Protein AF-A0A524H2R6-F1 (afdb_monomer)

Solvent-accessible surface area (backbone atoms only — not comparable to full-atom values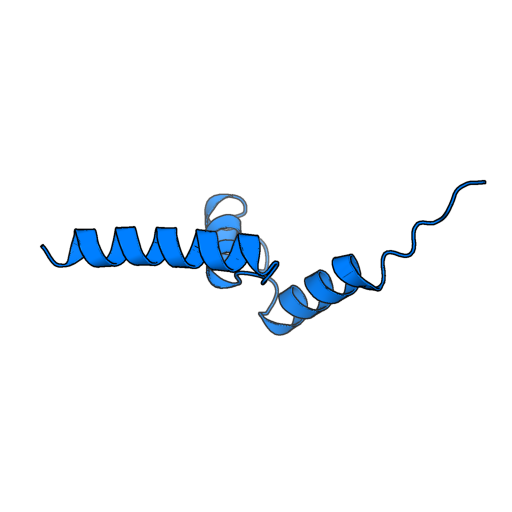): 4012 Å² total; per-residue (Å²): 125,70,67,63,54,54,55,52,50,55,52,51,51,53,51,52,28,62,76,68,72,50,86,58,62,70,60,49,52,52,48,41,54,73,77,42,76,85,61,90,75,74,51,72,66,54,51,49,49,53,51,50,40,66,73,73,60,64,64,77,79,73,76,126

Radius of gyration: 15.69 Å; Cα contacts (8 Å, |Δi|>4): 17; chains: 1; bounding box: 30×20×58 Å

Sequence (64 aa):
MRIELTAALRRGLQAVRRVAGMPDYAAYVEHRSRHHPGDPVATEREFYAEHVTARYTDSPTRCC

Structure (mmCIF, N/CA/C/O backbone):
data_AF-A0A524H2R6-F1
#
_entry.id   AF-A0A524H2R6-F1
#
loop_
_atom_site.group_PDB
_atom_site.id
_atom_site.type_symbol
_atom_site.label_atom_id
_atom_site.label_alt_id
_atom_site.label_comp_id
_atom_site.label_asym_id
_atom_site.label_entity_id
_atom_site.label_seq_id
_atom_site.pdbx_PDB_ins_code
_atom_site.Cartn_x
_atom_site.Cartn_y
_atom_site.Cartn_z
_atom_site.occupancy
_atom_site.B_iso_or_equiv
_atom_site.auth_seq_id
_atom_site.auth_comp_id
_atom_site.auth_asym_id
_atom_site.auth_atom_id
_atom_site.pdbx_PDB_model_num
ATOM 1 N N . MET A 1 1 ? 2.656 -4.824 -31.539 1.00 55.09 1 MET A N 1
ATOM 2 C CA . MET A 1 1 ? 3.837 -4.171 -30.921 1.00 55.09 1 MET A CA 1
ATOM 3 C C . MET A 1 1 ? 3.522 -3.168 -29.796 1.00 55.09 1 MET A C 1
ATOM 5 O O . MET A 1 1 ? 4.443 -2.764 -29.107 1.00 55.09 1 MET A O 1
ATOM 9 N N . ARG A 1 2 ? 2.260 -2.762 -29.554 1.00 58.72 2 ARG A N 1
ATOM 10 C CA . ARG A 1 2 ? 1.905 -1.858 -28.431 1.00 58.72 2 ARG A CA 1
ATOM 11 C C . ARG A 1 2 ? 1.685 -2.578 -27.086 1.00 58.72 2 ARG A C 1
ATOM 13 O O . ARG A 1 2 ? 1.892 -1.975 -26.043 1.00 58.72 2 ARG A O 1
ATOM 20 N N . ILE A 1 3 ? 1.318 -3.864 -27.120 1.00 59.97 3 ILE A N 1
ATOM 21 C CA . ILE A 1 3 ? 0.995 -4.679 -25.931 1.00 59.97 3 ILE A CA 1
ATOM 22 C C . ILE A 1 3 ? 2.255 -5.056 -25.123 1.00 59.97 3 ILE A C 1
ATOM 24 O O . ILE A 1 3 ? 2.258 -4.963 -23.895 1.00 59.97 3 ILE A O 1
ATOM 28 N N . GLU A 1 4 ? 3.366 -5.360 -25.800 1.00 61.25 4 GLU A N 1
ATOM 29 C CA . GLU A 1 4 ? 4.646 -5.681 -25.146 1.00 61.25 4 GLU A CA 1
ATOM 30 C C . GLU A 1 4 ? 5.204 -4.503 -24.336 1.00 61.25 4 GLU A C 1
ATOM 32 O O . GLU A 1 4 ? 5.678 -4.676 -23.211 1.00 61.25 4 GLU A O 1
ATOM 37 N N . LEU A 1 5 ? 5.066 -3.282 -24.866 1.00 67.06 5 LEU A N 1
ATOM 38 C CA . LEU A 1 5 ? 5.532 -2.064 -24.204 1.00 67.06 5 LEU A CA 1
ATOM 39 C C . LEU A 1 5 ? 4.780 -1.825 -22.886 1.00 67.06 5 LEU A C 1
ATOM 41 O O . LEU A 1 5 ? 5.391 -1.515 -21.866 1.00 67.06 5 LEU A O 1
ATOM 45 N N . THR A 1 6 ? 3.460 -2.041 -22.876 1.00 76.25 6 THR A N 1
ATOM 46 C CA . THR A 1 6 ? 2.640 -1.894 -21.664 1.00 76.25 6 THR A CA 1
ATOM 47 C C . THR A 1 6 ? 2.973 -2.933 -20.593 1.00 76.25 6 THR A C 1
ATOM 49 O O . THR A 1 6 ? 3.029 -2.600 -19.408 1.00 76.25 6 THR A O 1
ATOM 52 N N . ALA A 1 7 ? 3.260 -4.177 -20.988 1.00 75.75 7 ALA A N 1
ATOM 53 C CA . ALA A 1 7 ? 3.630 -5.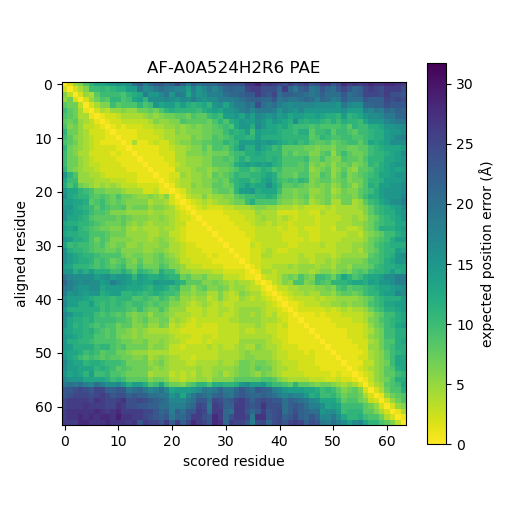236 -20.052 1.00 75.75 7 ALA A CA 1
ATOM 54 C C . ALA A 1 7 ? 5.025 -5.006 -19.441 1.00 75.75 7 ALA A C 1
ATOM 56 O O . ALA A 1 7 ? 5.215 -5.201 -18.238 1.00 75.75 7 ALA A O 1
ATOM 57 N N . ALA A 1 8 ? 5.992 -4.556 -20.247 1.00 77.81 8 ALA A N 1
ATOM 58 C CA . ALA A 1 8 ? 7.329 -4.198 -19.777 1.00 77.81 8 ALA A CA 1
ATOM 59 C C . ALA A 1 8 ? 7.298 -2.995 -18.818 1.00 77.81 8 ALA A C 1
ATOM 61 O O . ALA A 1 8 ? 7.876 -3.064 -17.733 1.00 77.81 8 ALA A O 1
ATOM 62 N N . LEU A 1 9 ? 6.543 -1.941 -19.151 1.00 81.62 9 LEU A N 1
ATOM 63 C CA . LEU A 1 9 ? 6.355 -0.774 -18.281 1.00 81.62 9 LEU A CA 1
ATOM 64 C C . LEU A 1 9 ? 5.706 -1.149 -16.945 1.00 81.62 9 LEU A C 1
ATOM 66 O O . LEU A 1 9 ? 6.180 -0.728 -15.892 1.00 81.62 9 LEU A O 1
ATOM 70 N N . ARG A 1 10 ? 4.668 -1.996 -16.956 1.00 79.19 10 ARG A N 1
ATOM 71 C CA . ARG A 1 10 ? 4.012 -2.460 -15.722 1.00 79.19 10 ARG A CA 1
ATOM 72 C C . ARG A 1 10 ? 4.969 -3.250 -14.825 1.00 79.19 10 ARG A C 1
ATOM 74 O O . ARG A 1 10 ? 4.883 -3.135 -13.604 1.00 79.19 10 ARG A O 1
ATOM 81 N N . ARG A 1 11 ? 5.875 -4.049 -15.399 1.00 80.25 11 ARG A N 1
ATOM 82 C CA . ARG A 1 11 ? 6.918 -4.769 -14.644 1.00 80.25 11 ARG A CA 1
ATOM 83 C C . ARG A 1 11 ? 7.976 -3.816 -14.080 1.00 80.25 11 ARG A C 1
ATOM 85 O O . ARG A 1 11 ? 8.324 -3.943 -12.909 1.00 80.25 11 ARG A O 1
ATOM 92 N N . GLY A 1 12 ? 8.422 -2.840 -14.870 1.00 84.00 12 GLY A N 1
ATOM 93 C CA . GLY A 1 12 ? 9.372 -1.813 -14.433 1.00 84.00 12 GLY A CA 1
ATOM 94 C C . GLY A 1 12 ? 8.827 -0.949 -13.294 1.00 84.00 12 GLY A C 1
ATOM 95 O O . GLY A 1 12 ? 9.493 -0.785 -12.277 1.00 84.00 12 GLY A O 1
ATOM 96 N N . LEU A 1 13 ? 7.582 -0.478 -13.403 1.00 81.50 13 LEU A N 1
ATOM 97 C CA . LEU A 1 13 ? 6.922 0.299 -12.348 1.00 81.50 13 LEU A CA 1
ATOM 98 C C . LEU A 1 13 ? 6.748 -0.505 -11.057 1.00 81.50 13 LEU A C 1
ATOM 100 O O . LEU A 1 13 ? 6.992 0.024 -9.977 1.00 81.50 13 LEU A O 1
ATOM 104 N N . GLN A 1 14 ? 6.394 -1.790 -11.151 1.00 79.44 14 GLN A N 1
ATOM 105 C CA . GLN A 1 14 ? 6.354 -2.669 -9.978 1.00 79.44 14 GLN A CA 1
ATOM 106 C C . GLN A 1 14 ? 7.735 -2.824 -9.328 1.00 79.44 14 GLN A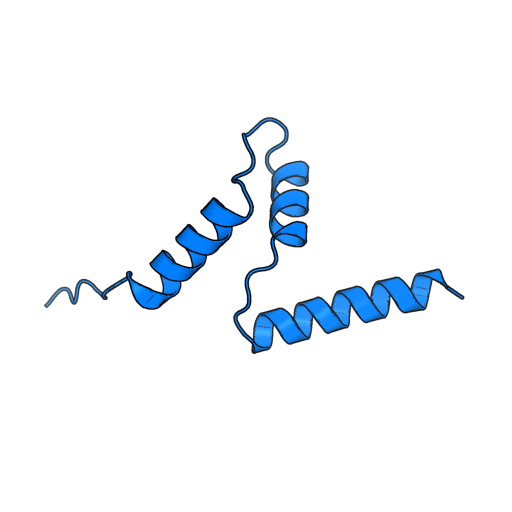 C 1
ATOM 108 O O . GLN A 1 14 ? 7.831 -2.810 -8.104 1.00 79.44 14 GLN A O 1
ATOM 113 N N . ALA A 1 15 ? 8.807 -2.948 -10.118 1.00 81.44 15 ALA A N 1
ATOM 114 C CA . ALA A 1 15 ? 10.166 -3.031 -9.587 1.00 81.44 15 ALA A CA 1
ATOM 115 C C . ALA A 1 15 ? 10.585 -1.728 -8.885 1.00 81.44 15 ALA A C 1
ATOM 117 O O . ALA A 1 15 ? 11.067 -1.773 -7.756 1.00 81.44 15 ALA A O 1
ATOM 118 N N . VAL A 1 16 ? 10.324 -0.571 -9.503 1.00 82.44 16 VAL A N 1
ATOM 119 C CA . VAL A 1 16 ? 10.611 0.746 -8.910 1.00 82.44 16 VAL A CA 1
ATOM 120 C C . VAL A 1 16 ? 9.830 0.950 -7.611 1.00 82.44 16 VAL A C 1
ATOM 122 O O . VAL A 1 16 ? 10.416 1.365 -6.616 1.00 82.44 16 VAL A O 1
ATOM 125 N N . ARG A 1 17 ? 8.537 0.602 -7.576 1.00 79.81 17 ARG A N 1
ATOM 126 C CA . ARG A 1 17 ? 7.706 0.712 -6.362 1.00 79.81 17 ARG A CA 1
ATOM 127 C C . ARG A 1 17 ? 8.221 -0.161 -5.222 1.00 79.81 17 ARG A C 1
ATOM 129 O O . ARG A 1 17 ? 8.271 0.309 -4.090 1.00 79.81 17 ARG A O 1
ATOM 136 N N . ARG A 1 18 ? 8.671 -1.388 -5.517 1.00 76.38 18 ARG A N 1
ATOM 137 C CA . ARG A 1 18 ? 9.295 -2.275 -4.518 1.00 76.38 18 ARG A CA 1
ATOM 138 C C . ARG A 1 18 ? 10.576 -1.676 -3.945 1.00 76.38 18 ARG A C 1
ATOM 140 O O . ARG A 1 18 ? 10.745 -1.691 -2.733 1.00 76.38 18 ARG A O 1
ATOM 147 N N . VAL A 1 19 ? 11.445 -1.120 -4.793 1.00 79.88 19 VAL A N 1
ATOM 148 C CA . VAL A 1 19 ? 12.693 -0.470 -4.349 1.00 79.88 19 VAL A CA 1
ATOM 149 C C . VAL A 1 19 ? 12.404 0.792 -3.533 1.00 79.88 19 VAL A C 1
ATOM 151 O O . VAL A 1 19 ? 13.038 1.021 -2.510 1.00 79.88 19 VAL A O 1
ATOM 154 N N . ALA A 1 20 ? 11.416 1.585 -3.946 1.00 77.94 20 ALA A N 1
ATOM 155 C CA . ALA A 1 20 ? 11.005 2.799 -3.245 1.00 77.94 20 ALA A CA 1
ATOM 156 C C . ALA A 1 20 ? 10.193 2.530 -1.961 1.00 77.94 20 ALA A C 1
ATOM 158 O O . ALA A 1 20 ? 9.906 3.467 -1.220 1.00 77.94 20 ALA A O 1
ATOM 159 N N . GLY A 1 21 ? 9.783 1.280 -1.702 1.00 74.81 21 GLY A N 1
ATOM 160 C CA . GLY A 1 21 ? 8.878 0.939 -0.598 1.00 74.81 21 GLY A CA 1
ATOM 161 C C . GLY A 1 21 ? 7.494 1.593 -0.722 1.00 74.81 21 GLY A C 1
ATOM 162 O O . GLY A 1 21 ? 6.843 1.854 0.292 1.00 74.81 21 GLY A O 1
ATOM 163 N N . MET A 1 22 ? 7.071 1.902 -1.951 1.00 76.62 22 MET A N 1
ATOM 164 C CA . MET A 1 22 ? 5.829 2.614 -2.239 1.00 76.62 22 MET A CA 1
ATOM 165 C C . MET A 1 22 ? 4.657 1.626 -2.374 1.00 76.62 22 MET A C 1
ATOM 167 O O . MET A 1 22 ? 4.780 0.647 -3.119 1.00 76.62 22 MET A O 1
ATOM 171 N N . PRO A 1 23 ? 3.519 1.878 -1.704 1.00 78.56 23 PRO A N 1
ATOM 172 C CA . PRO A 1 23 ? 2.342 1.022 -1.802 1.00 78.56 23 PRO A CA 1
ATOM 173 C C . PRO A 1 23 ? 1.689 1.127 -3.197 1.00 78.56 23 PRO A C 1
ATOM 175 O O . PRO A 1 23 ? 1.575 2.216 -3.757 1.00 78.56 23 PRO A O 1
ATOM 178 N N . ASP A 1 24 ? 1.269 -0.005 -3.780 1.00 84.19 24 ASP A N 1
ATOM 179 C CA . ASP A 1 24 ? 0.607 -0.075 -5.098 1.00 84.19 24 ASP A CA 1
ATOM 180 C C . ASP A 1 24 ? -0.869 -0.464 -4.936 1.00 84.19 24 ASP A C 1
ATOM 182 O O . ASP A 1 24 ? -1.216 -1.645 -4.853 1.00 84.19 24 ASP A O 1
ATOM 186 N N . TYR A 1 25 ? -1.740 0.547 -4.889 1.00 85.06 25 TYR A N 1
ATOM 187 C CA . TYR A 1 25 ? -3.174 0.348 -4.679 1.00 85.06 25 TYR A CA 1
ATOM 188 C C . TYR A 1 25 ? -3.825 -0.465 -5.806 1.00 85.06 25 TYR A C 1
ATOM 190 O O . TYR A 1 25 ? -4.609 -1.371 -5.545 1.00 85.06 25 TYR A O 1
ATOM 198 N N . ALA A 1 26 ? -3.456 -0.227 -7.067 1.00 83.12 26 ALA A N 1
ATOM 199 C CA . ALA A 1 26 ? -4.032 -0.964 -8.193 1.00 83.12 26 ALA A CA 1
ATOM 200 C C . ALA A 1 26 ? -3.681 -2.461 -8.136 1.00 83.12 26 ALA A C 1
ATOM 202 O O . ALA A 1 26 ? -4.523 -3.311 -8.430 1.00 83.12 26 ALA A O 1
ATOM 203 N N . ALA A 1 27 ? -2.450 -2.796 -7.734 1.00 82.94 27 ALA A N 1
ATOM 204 C CA . ALA A 1 27 ? -2.058 -4.183 -7.501 1.00 82.94 27 ALA A CA 1
ATOM 205 C C . ALA A 1 27 ? -2.804 -4.808 -6.307 1.00 82.94 27 ALA A C 1
ATOM 207 O O . ALA A 1 27 ? -3.193 -5.973 -6.392 1.00 82.94 27 ALA A O 1
ATOM 208 N N . TYR A 1 28 ? -3.041 -4.040 -5.236 1.00 84.88 28 TYR A N 1
ATOM 209 C CA . TYR A 1 28 ? -3.847 -4.469 -4.088 1.00 84.88 28 TYR A CA 1
ATOM 210 C C . TYR A 1 28 ? -5.291 -4.799 -4.492 1.00 84.88 28 TYR A C 1
ATOM 212 O O . TYR A 1 28 ? -5.761 -5.898 -4.198 1.00 84.88 28 TYR A O 1
ATOM 220 N N . VAL A 1 29 ? -5.968 -3.909 -5.226 1.00 85.94 29 VAL A N 1
ATOM 221 C CA . VAL A 1 29 ? -7.349 -4.134 -5.688 1.00 85.94 29 VAL A CA 1
ATOM 222 C C . VAL A 1 29 ? -7.434 -5.349 -6.611 1.00 85.94 29 VAL A C 1
ATOM 224 O O . VAL A 1 29 ? -8.315 -6.185 -6.439 1.00 85.94 29 VAL A O 1
ATOM 227 N N . GLU A 1 30 ? -6.504 -5.493 -7.559 1.00 86.19 30 GLU A N 1
ATOM 228 C CA . GLU A 1 30 ? -6.457 -6.659 -8.450 1.00 86.19 30 GLU A CA 1
ATOM 22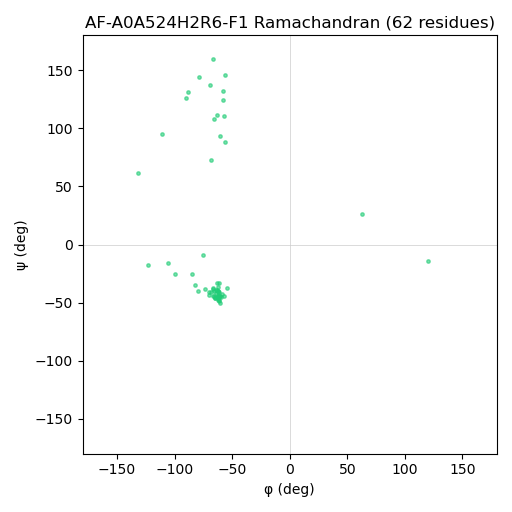9 C C . GLU A 1 30 ? -6.255 -7.961 -7.662 1.00 86.19 30 GLU A C 1
ATOM 231 O O . GLU A 1 30 ? -6.936 -8.956 -7.909 1.00 86.19 30 GLU A O 1
ATOM 236 N N . HIS A 1 31 ? -5.332 -7.966 -6.697 1.00 86.31 31 HIS A N 1
ATOM 237 C CA . HIS A 1 31 ? -5.088 -9.127 -5.848 1.00 86.31 31 HIS A CA 1
ATOM 238 C C . HIS A 1 31 ? -6.328 -9.482 -5.019 1.00 86.31 31 HIS A C 1
ATOM 240 O O . HIS A 1 31 ? -6.758 -10.636 -5.029 1.00 86.31 31 HIS A O 1
ATOM 246 N N . ARG A 1 32 ? -6.948 -8.488 -4.371 1.00 86.75 32 ARG A N 1
ATOM 247 C CA . ARG A 1 32 ? -8.188 -8.663 -3.604 1.00 86.75 32 ARG A CA 1
ATOM 248 C C . ARG A 1 32 ? -9.321 -9.169 -4.484 1.00 86.75 32 ARG A C 1
ATOM 250 O O . ARG A 1 32 ? -9.962 -10.140 -4.120 1.00 86.75 32 ARG A O 1
ATOM 257 N N . SER A 1 33 ? -9.509 -8.604 -5.672 1.00 85.75 33 SER A N 1
ATOM 258 C CA . SER A 1 33 ? -10.550 -9.046 -6.602 1.00 85.75 33 SER A CA 1
ATOM 259 C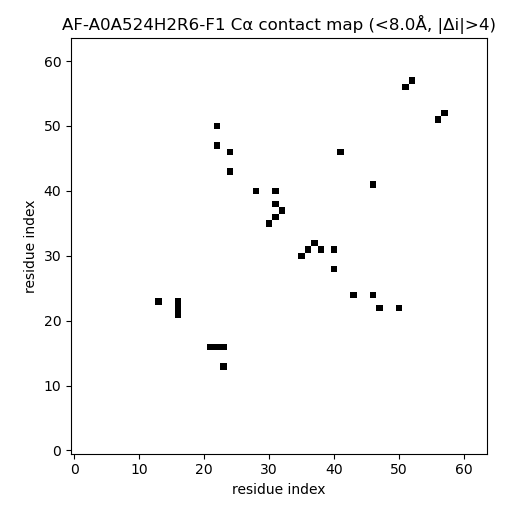 C . SER A 1 33 ? -10.353 -10.491 -7.073 1.00 85.75 33 SER A C 1
ATOM 261 O O . SER A 1 33 ? -11.343 -11.182 -7.301 1.00 85.75 33 SER A O 1
ATOM 263 N N . ARG A 1 34 ? -9.104 -10.955 -7.222 1.00 87.56 34 ARG A N 1
ATOM 264 C CA . ARG A 1 34 ? -8.794 -12.332 -7.647 1.00 87.56 34 ARG A CA 1
ATOM 265 C C . ARG A 1 34 ? -8.896 -13.357 -6.522 1.00 87.56 34 ARG A C 1
ATOM 267 O O . ARG A 1 34 ? -9.330 -14.475 -6.774 1.00 87.56 34 ARG A O 1
ATOM 274 N N . HIS A 1 35 ? -8.443 -13.005 -5.320 1.00 85.75 35 HIS A N 1
ATOM 275 C CA . HIS A 1 35 ? -8.319 -13.942 -4.196 1.00 85.75 35 HIS A CA 1
ATOM 276 C C . HIS A 1 35 ? -9.478 -13.857 -3.198 1.00 85.75 35 HIS A C 1
ATOM 278 O O . HIS A 1 35 ? -9.774 -14.841 -2.529 1.00 85.75 35 HIS A O 1
ATOM 284 N N . HIS A 1 36 ? -10.143 -12.705 -3.121 1.00 83.00 36 HIS A N 1
ATOM 285 C CA . HIS A 1 36 ? -11.241 -12.412 -2.201 1.00 83.00 36 HIS A CA 1
ATOM 286 C C . HIS A 1 36 ? -12.426 -11.777 -2.951 1.00 83.00 36 HIS A C 1
ATOM 288 O O . HIS A 1 36 ? -12.789 -10.625 -2.688 1.00 83.00 36 HIS A O 1
ATOM 294 N N . PRO A 1 37 ? -13.028 -12.484 -3.927 1.00 77.75 37 PRO A N 1
ATOM 295 C CA . PRO A 1 37 ? -14.195 -11.974 -4.632 1.00 77.75 37 PRO A CA 1
ATOM 296 C C . PRO A 1 37 ? -15.377 -11.858 -3.657 1.00 77.75 37 PRO A C 1
ATOM 298 O O . PRO A 1 37 ? -15.938 -12.864 -3.235 1.00 77.75 37 PRO A O 1
ATOM 301 N N . GLY A 1 38 ? -15.749 -10.627 -3.300 1.00 78.31 38 GLY A N 1
ATOM 302 C CA . GLY A 1 38 ? -16.897 -10.332 -2.433 1.00 78.31 38 GLY A CA 1
ATOM 303 C C . GLY A 1 38 ? -16.558 -9.587 -1.143 1.00 78.31 38 GLY A C 1
ATOM 304 O O . GLY A 1 38 ? -17.461 -9.020 -0.532 1.00 78.31 38 GLY A O 1
ATOM 305 N N . ASP A 1 39 ? -15.282 -9.514 -0.763 1.00 81.12 39 ASP A N 1
ATOM 306 C CA . ASP A 1 39 ? -14.884 -8.707 0.388 1.00 81.12 39 ASP A CA 1
ATOM 307 C C . ASP A 1 39 ? -14.819 -7.219 0.016 1.00 81.12 39 ASP A C 1
ATOM 309 O O . ASP A 1 39 ? -14.374 -6.873 -1.087 1.00 81.12 39 ASP A O 1
ATOM 313 N N . PRO A 1 40 ? -15.190 -6.309 0.937 1.00 81.00 40 PRO A N 1
ATOM 314 C CA . PRO A 1 40 ? -14.959 -4.889 0.738 1.00 81.00 40 PRO A CA 1
ATOM 315 C C . PRO A 1 40 ? -13.462 -4.634 0.529 1.00 81.00 40 PRO A C 1
ATOM 317 O O . PRO A 1 40 ? -12.592 -5.162 1.233 1.00 81.00 40 PRO A O 1
ATOM 320 N N . VAL A 1 41 ? -13.164 -3.851 -0.502 1.00 84.56 41 VAL A N 1
ATOM 321 C CA . VAL A 1 41 ? -11.817 -3.383 -0.816 1.00 84.56 41 VAL A CA 1
ATOM 322 C C . VAL A 1 41 ? -11.627 -2.061 -0.082 1.00 84.56 41 VAL A C 1
ATOM 324 O O . VAL A 1 41 ? -12.457 -1.163 -0.233 1.00 84.56 41 VAL A O 1
ATOM 327 N N . ALA A 1 42 ? -10.564 -1.957 0.720 1.00 84.81 42 ALA A N 1
ATOM 328 C CA . ALA A 1 42 ? -10.224 -0.719 1.413 1.00 84.81 42 ALA A CA 1
ATOM 329 C C . ALA A 1 42 ? -10.067 0.422 0.404 1.00 84.81 42 ALA A C 1
ATOM 331 O O . ALA A 1 42 ? -9.594 0.207 -0.713 1.00 84.81 42 ALA A O 1
ATOM 332 N N . THR A 1 43 ? -10.440 1.637 0.790 1.00 87.62 43 THR A N 1
ATOM 333 C CA . THR A 1 43 ? -10.188 2.817 -0.039 1.00 87.62 43 THR A CA 1
ATOM 334 C C . THR A 1 43 ? -8.687 3.090 -0.145 1.00 87.62 43 THR A C 1
ATOM 336 O O . THR A 1 43 ? -7.894 2.682 0.704 1.00 87.62 43 THR A O 1
ATOM 339 N N . GLU A 1 44 ? -8.272 3.841 -1.167 1.00 84.44 44 GLU A N 1
ATOM 340 C CA . GLU A 1 44 ? -6.860 4.203 -1.363 1.00 84.44 44 GLU A CA 1
ATOM 341 C C . GLU A 1 44 ? -6.253 4.887 -0.126 1.00 84.44 44 GLU A C 1
ATOM 343 O O . GLU A 1 44 ? -5.110 4.619 0.246 1.00 84.44 44 GLU A O 1
ATOM 348 N N . ARG A 1 45 ? -7.042 5.726 0.558 1.00 86.19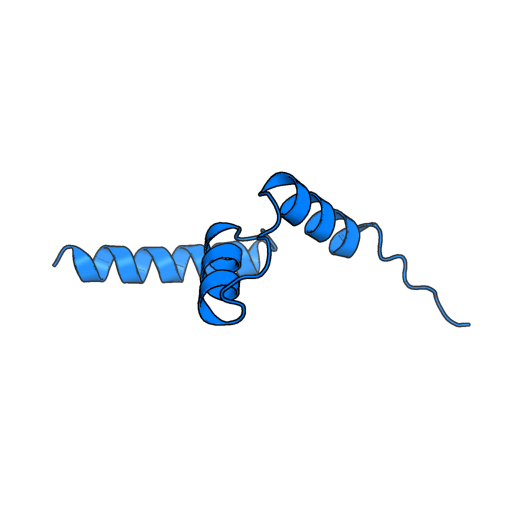 45 ARG A N 1
ATOM 349 C CA . ARG A 1 45 ? -6.628 6.384 1.803 1.00 86.19 45 ARG A CA 1
ATOM 350 C C . ARG A 1 45 ? -6.425 5.405 2.950 1.00 86.19 45 ARG A C 1
ATOM 352 O O . ARG A 1 45 ? -5.455 5.562 3.683 1.00 86.19 45 ARG A O 1
ATOM 359 N N . GLU A 1 46 ? -7.332 4.449 3.128 1.00 88.12 46 GLU A N 1
ATOM 360 C CA . GLU A 1 46 ? -7.229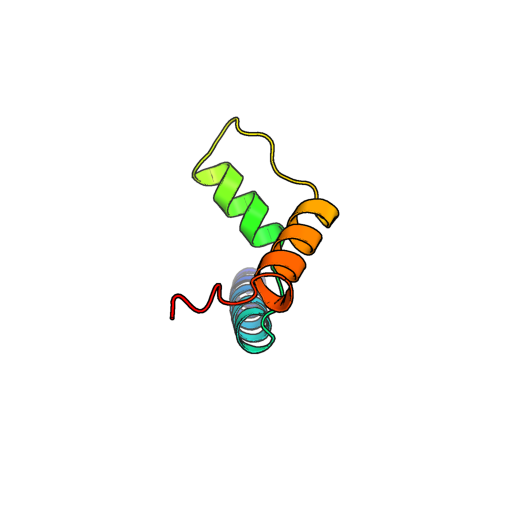 3.433 4.183 1.00 88.12 46 GLU A CA 1
ATOM 361 C C . GLU A 1 46 ? -6.013 2.541 3.945 1.00 88.12 46 GLU A C 1
ATOM 363 O O . GLU A 1 46 ? -5.187 2.389 4.838 1.00 88.12 46 GLU A O 1
ATOM 368 N N . PHE A 1 47 ? -5.820 2.085 2.707 1.00 87.31 47 PHE A N 1
ATOM 369 C CA . PHE A 1 47 ? -4.645 1.308 2.319 1.00 87.31 47 PHE A 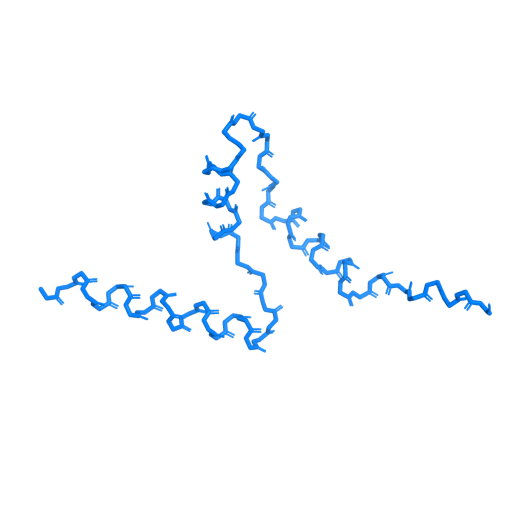CA 1
ATOM 370 C C . PHE A 1 47 ? -3.330 2.065 2.570 1.00 87.31 47 PHE A C 1
ATOM 372 O O . PHE A 1 47 ? -2.365 1.502 3.087 1.00 87.31 47 PHE A O 1
ATOM 379 N N . TYR A 1 48 ? -3.280 3.360 2.241 1.00 86.12 48 TYR A N 1
ATOM 380 C CA . TYR A 1 48 ? -2.097 4.175 2.510 1.00 86.12 48 TYR A CA 1
ATOM 381 C C . TYR A 1 48 ? -1.875 4.404 4.010 1.00 86.12 48 TYR A C 1
ATOM 383 O O . TYR A 1 48 ? -0.736 4.348 4.474 1.00 86.12 48 TYR A O 1
ATOM 391 N N . ALA A 1 49 ? -2.943 4.646 4.775 1.00 87.44 49 ALA A N 1
ATOM 392 C CA . ALA A 1 49 ? -2.864 4.804 6.223 1.00 87.44 49 ALA A CA 1
ATOM 393 C C . ALA A 1 49 ? -2.339 3.525 6.890 1.00 87.44 49 ALA A C 1
ATOM 395 O O . ALA A 1 49 ? -1.379 3.604 7.649 1.00 87.44 49 ALA A O 1
ATOM 396 N N . GLU A 1 50 ? -2.882 2.357 6.534 1.00 85.50 50 GLU A N 1
ATOM 397 C CA . GLU A 1 50 ? -2.397 1.049 6.990 1.00 85.50 50 GLU A CA 1
ATOM 398 C C . GLU A 1 50 ? -0.919 0.837 6.641 1.00 85.50 50 GLU A C 1
ATOM 400 O O . GLU A 1 50 ? -0.140 0.421 7.498 1.00 85.50 50 GLU A O 1
ATOM 405 N N . HIS A 1 51 ? -0.498 1.187 5.417 1.00 86.06 51 HIS A N 1
ATOM 406 C CA . HIS A 1 51 ? 0.907 1.095 4.999 1.00 86.06 51 HIS A CA 1
ATOM 407 C C . HIS A 1 51 ? 1.829 1.982 5.843 1.00 86.06 51 HIS A C 1
ATOM 409 O O . HIS A 1 51 ? 2.903 1.549 6.266 1.00 86.06 51 HIS A O 1
ATOM 415 N N . VAL A 1 52 ? 1.425 3.227 6.108 1.00 86.06 52 VAL A N 1
ATOM 416 C CA . VAL A 1 52 ? 2.191 4.158 6.953 1.00 86.06 52 VAL A CA 1
ATOM 417 C C . VAL A 1 52 ? 2.237 3.662 8.397 1.00 86.06 52 VAL A C 1
ATOM 419 O O . VAL A 1 52 ? 3.313 3.663 8.995 1.00 86.06 52 VAL A O 1
ATOM 422 N N . THR A 1 53 ? 1.115 3.194 8.944 1.00 85.62 53 THR A N 1
ATOM 423 C CA . THR A 1 53 ? 1.038 2.635 10.298 1.00 85.62 53 THR A CA 1
ATOM 424 C C . THR A 1 53 ? 1.930 1.403 10.442 1.00 85.62 53 THR A C 1
ATOM 426 O O . THR A 1 53 ? 2.756 1.362 11.349 1.00 85.62 53 THR A O 1
ATOM 429 N N . ALA A 1 54 ? 1.863 0.446 9.515 1.00 82.94 54 ALA A N 1
ATOM 430 C CA . ALA A 1 54 ? 2.724 -0.738 9.530 1.00 82.94 54 ALA A CA 1
ATOM 431 C C . ALA A 1 54 ? 4.217 -0.384 9.411 1.00 82.94 54 ALA A C 1
ATOM 433 O O . ALA A 1 54 ? 5.071 -1.052 9.984 1.00 82.94 54 ALA A O 1
ATOM 434 N N . ARG A 1 55 ? 4.556 0.681 8.672 1.00 81.06 55 ARG A N 1
ATOM 435 C CA . ARG A 1 55 ? 5.953 1.088 8.466 1.00 81.06 55 ARG A CA 1
ATOM 436 C C . ARG A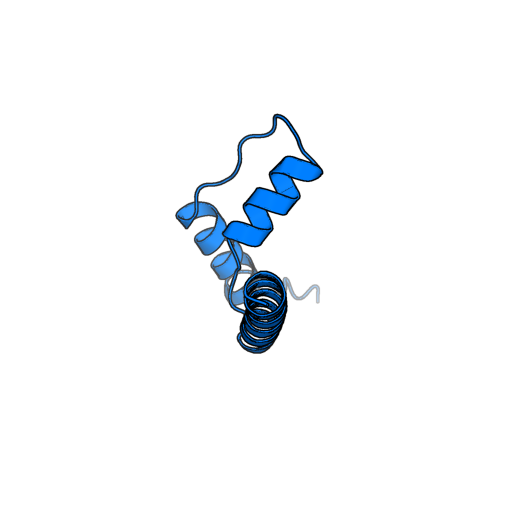 1 55 ? 6.540 1.918 9.609 1.00 81.06 55 ARG A C 1
ATOM 438 O O . ARG A 1 55 ? 7.741 1.826 9.849 1.00 81.06 55 ARG A O 1
ATOM 445 N N . TYR A 1 56 ? 5.741 2.770 10.248 1.00 82.12 56 TYR A N 1
ATOM 446 C CA . TYR A 1 56 ? 6.236 3.797 11.175 1.00 82.12 56 TYR A CA 1
ATOM 447 C C . TYR A 1 56 ? 5.638 3.724 12.581 1.00 82.12 56 TYR A C 1
ATOM 449 O O . TYR A 1 56 ? 6.188 4.325 13.500 1.00 82.12 56 TYR A O 1
ATOM 457 N N . THR A 1 57 ? 4.515 3.036 12.759 1.00 71.38 57 THR A N 1
ATOM 458 C CA . THR A 1 57 ? 3.810 2.931 14.046 1.00 71.38 57 THR A CA 1
ATOM 459 C C . THR A 1 57 ? 3.986 1.565 14.691 1.00 71.38 57 THR A C 1
ATOM 461 O O . THR A 1 57 ? 3.787 1.459 15.899 1.00 71.38 57 THR A O 1
ATOM 464 N N . ASP A 1 58 ? 4.429 0.559 13.931 1.00 64.19 58 ASP A N 1
ATOM 465 C CA . ASP A 1 58 ? 4.868 -0.732 14.459 1.00 64.19 58 ASP A CA 1
ATOM 466 C C . ASP A 1 58 ? 6.181 -0.528 15.236 1.00 64.19 58 ASP A C 1
ATOM 468 O O . ASP A 1 58 ? 7.295 -0.804 14.788 1.00 64.19 58 ASP A O 1
ATOM 472 N N . SER A 1 59 ? 6.057 0.092 16.412 1.00 61.00 59 SER A N 1
ATOM 473 C CA . SER A 1 59 ? 7.108 0.083 17.412 1.00 61.00 59 SER A CA 1
ATOM 474 C C . SER A 1 59 ? 7.350 -1.384 17.707 1.00 61.00 59 SER A C 1
ATOM 476 O O . SER A 1 59 ? 6.386 -2.059 18.073 1.00 61.00 59 SER A O 1
ATOM 478 N N . PRO A 1 60 ? 8.584 -1.907 17.585 1.00 62.47 60 PRO A N 1
ATOM 479 C CA . PRO A 1 60 ? 8.843 -3.222 18.121 1.00 62.47 60 PRO A CA 1
ATOM 480 C C . PRO A 1 60 ? 8.470 -3.111 19.594 1.00 62.47 60 PRO A C 1
ATOM 482 O O . PRO A 1 60 ? 9.133 -2.395 20.352 1.00 62.47 60 PRO A O 1
ATOM 485 N N . THR A 1 61 ? 7.389 -3.776 20.002 1.00 63.69 61 THR A N 1
ATOM 486 C CA . THR A 1 61 ? 7.250 -4.240 21.372 1.00 63.69 61 THR A CA 1
ATOM 487 C C . THR A 1 61 ? 8.486 -5.091 21.576 1.00 63.69 61 THR A C 1
ATOM 489 O O . THR A 1 61 ? 8.510 -6.271 21.226 1.00 63.69 61 THR A O 1
ATOM 492 N N . ARG A 1 62 ? 9.575 -4.439 22.001 1.00 63.53 62 ARG A N 1
ATOM 493 C CA . ARG A 1 62 ? 10.784 -5.087 22.467 1.00 63.53 62 ARG A CA 1
ATOM 494 C C . ARG A 1 62 ? 10.295 -5.886 23.657 1.00 63.53 62 ARG A C 1
ATOM 496 O O . ARG A 1 62 ? 10.122 -5.338 24.740 1.00 63.53 62 ARG A O 1
ATOM 503 N N . CYS A 1 63 ? 9.955 -7.144 23.412 1.00 69.00 63 CYS A N 1
ATOM 504 C CA . CYS A 1 63 ? 9.893 -8.102 24.484 1.00 69.00 63 CYS A CA 1
ATOM 505 C C . CYS A 1 63 ? 11.328 -8.170 24.996 1.00 69.00 63 CYS A C 1
ATOM 507 O O . CYS A 1 63 ? 12.243 -8.501 24.237 1.00 69.00 63 CYS A O 1
ATOM 509 N N . CYS A 1 64 ? 11.491 -7.667 26.214 1.00 62.38 64 CYS A N 1
ATOM 510 C CA . CYS A 1 64 ? 12.704 -7.733 27.004 1.00 62.38 64 CYS A CA 1
ATOM 511 C C . CYS A 1 64 ? 13.247 -9.164 27.047 1.00 62.38 64 CYS A C 1
ATOM 513 O O . CYS A 1 64 ? 12.412 -10.100 27.066 1.00 62.38 64 CYS A O 1
#

Mean predicted aligned error: 9.07 Å

Foldseek 3Di:
DVVVVVVVVVVVVVVVCVVVVHDDLVVQVVVCCVPPPPDDRDDPVRSVVVSCCVVPVPDPPPPD

Secondary structure (DSSP, 8-state):
-HHHHHHHHHHHHHHHHHHHT---HHHHHHHHHHH-TTSPPPPHHHHHHHHHHHHHT-------

pLDDT: mean 78.67, std 8.73, range [55.09, 88.12]